Protein AF-A0A327U0P9-F1 (afdb_monomer_lite)

Radius of gyration: 25.59 Å; chains: 1; bounding box: 61×36×80 Å

Foldseek 3Di:
DDDDDDPPPPDPPVPPPVPPPPPPVLQFFKWWWKAFPNDIDIDGHNDPLRSLLVQLVVVVVVGIDGAFIAGSVRHTPDGDPRSVVSSVVVNVVVVVVVVVVVVPPDDD

Secondary structure (DSSP, 8-state):
-----------S------S--------PPEEEEEEETTEEEEEEESSHHHHHHHHHHHHHTT-EEEEEEE-TTSSEEEEHHHHHHHHHHHHHHHHHHHHHHGGG----

Sequence (108 aa):
MSRFGELIPHREDDDSCLCGCQDEERSAPFVAHYWRHHVRREEECGSLAEAVQFLANGWSDGDLSQEAIHAPDGSIALAGQELLDAISAELERQNEITRTTDNTGSPA

Structure (mmCIF, N/CA/C/O backbone):
data_AF-A0A327U0P9-F1
#
_entry.id   AF-A0A327U0P9-F1
#
loop_
_atom_site.group_PDB
_atom_site.id
_atom_site.type_symbol
_atom_site.label_atom_id
_atom_site.label_alt_id
_atom_site.label_comp_id
_atom_site.label_asym_id
_atom_site.label_entity_id
_atom_site.label_seq_id
_atom_site.pdbx_PDB_ins_code
_atom_site.Cartn_x
_atom_site.Cartn_y
_atom_site.Cartn_z
_atom_site.occupancy
_atom_site.B_iso_or_equiv
_atom_site.auth_seq_id
_atom_site.auth_comp_id
_atom_site.auth_asym_id
_atom_site.auth_atom_id
_atom_site.pdbx_PDB_model_num
ATOM 1 N N . MET A 1 1 ? -12.364 -13.286 70.889 1.00 40.31 1 MET A N 1
ATOM 2 C CA . MET A 1 1 ? -11.345 -13.915 70.026 1.00 40.31 1 MET A CA 1
ATOM 3 C C . MET A 1 1 ? -12.053 -14.488 68.809 1.00 40.31 1 MET A C 1
ATOM 5 O O . MET A 1 1 ? -12.997 -15.236 68.992 1.00 40.31 1 MET A O 1
ATOM 9 N N . SER A 1 2 ? -11.607 -14.050 67.628 1.00 47.22 2 SER A N 1
ATOM 10 C CA . SER A 1 2 ? -11.817 -14.594 66.273 1.00 47.22 2 SER A CA 1
ATOM 11 C C . SER A 1 2 ? -13.233 -14.677 65.678 1.00 47.22 2 SER A C 1
ATOM 13 O O . SER A 1 2 ? -14.053 -15.514 66.032 1.00 47.22 2 SER A O 1
ATOM 15 N N . ARG A 1 3 ? -13.437 -13.786 64.697 1.00 52.62 3 ARG A N 1
ATOM 16 C CA . ARG A 1 3 ? -14.484 -13.724 63.668 1.00 52.62 3 ARG A CA 1
ATOM 17 C C . ARG A 1 3 ? -14.183 -14.731 62.554 1.00 52.62 3 ARG A C 1
ATOM 19 O O . ARG A 1 3 ? -13.051 -14.717 62.100 1.00 52.62 3 ARG A O 1
ATOM 26 N N . PHE A 1 4 ? -15.177 -15.470 62.070 1.00 49.75 4 PHE A N 1
ATOM 27 C CA . PHE A 1 4 ? -15.309 -15.980 60.691 1.00 49.75 4 PHE A CA 1
ATOM 28 C C . PHE A 1 4 ? -16.798 -16.353 60.575 1.00 49.75 4 PHE A C 1
ATOM 30 O O . PHE A 1 4 ? -17.231 -17.329 61.169 1.00 49.75 4 PHE A O 1
ATOM 37 N N . GLY A 1 5 ? -17.678 -15.480 60.089 1.00 49.88 5 GLY A N 1
ATOM 38 C CA . GLY A 1 5 ? -17.636 -14.920 58.743 1.00 49.88 5 GLY A CA 1
ATOM 39 C C . GLY A 1 5 ? -18.486 -15.842 57.878 1.00 49.88 5 GLY A C 1
ATOM 40 O O . GLY A 1 5 ? -17.993 -16.874 57.440 1.00 49.88 5 GLY A O 1
ATOM 41 N N . GLU A 1 6 ? -19.772 -15.503 57.762 1.00 53.69 6 GLU A N 1
ATOM 42 C CA . GLU A 1 6 ? -20.779 -16.168 56.935 1.00 53.69 6 GLU A CA 1
ATOM 43 C C . GLU A 1 6 ? -20.222 -16.610 55.580 1.00 53.69 6 GLU A C 1
ATOM 45 O O . GLU A 1 6 ? -19.471 -15.887 54.925 1.00 53.69 6 GLU A O 1
ATOM 50 N N . LEU A 1 7 ? -20.627 -17.811 55.174 1.00 52.78 7 LEU A N 1
ATOM 51 C CA . LEU A 1 7 ? -20.446 -18.350 53.837 1.00 52.78 7 LEU A CA 1
ATOM 52 C C . LEU A 1 7 ? -21.233 -17.449 52.868 1.00 52.78 7 LEU A C 1
ATOM 54 O O . LEU A 1 7 ? -22.415 -17.680 52.624 1.00 52.78 7 LEU A O 1
ATOM 58 N N . ILE A 1 8 ? -20.610 -16.374 52.383 1.00 56.69 8 ILE A N 1
ATOM 59 C CA . ILE A 1 8 ? -21.175 -15.540 51.322 1.00 56.69 8 ILE A CA 1
ATOM 60 C C . ILE A 1 8 ? -21.247 -16.448 50.084 1.00 56.69 8 ILE A C 1
ATOM 62 O O . ILE A 1 8 ? -20.194 -16.900 49.627 1.00 56.69 8 ILE A O 1
ATOM 66 N N . PRO A 1 9 ? -22.439 -16.783 49.556 1.00 50.53 9 PRO A N 1
ATOM 67 C CA . PRO A 1 9 ? -22.519 -17.502 48.296 1.00 50.53 9 PRO A CA 1
ATOM 68 C C . PRO A 1 9 ? -21.847 -16.625 47.245 1.00 50.53 9 PRO A C 1
ATOM 70 O O . PRO A 1 9 ? -22.132 -15.428 47.180 1.00 50.53 9 PRO A O 1
ATOM 73 N N . HIS A 1 10 ? -20.928 -17.210 46.475 1.00 46.56 10 HIS A N 1
ATOM 74 C CA . HIS A 1 10 ? -20.346 -16.561 45.309 1.00 46.56 10 HIS A CA 1
ATOM 75 C C . HIS A 1 10 ? -21.501 -16.092 44.426 1.00 46.56 10 HIS A C 1
ATOM 77 O O . HIS A 1 10 ? -22.137 -16.879 43.729 1.00 46.56 10 HIS A O 1
ATOM 83 N N . ARG A 1 11 ? -21.824 -14.804 44.547 1.00 46.91 11 ARG A N 1
ATOM 84 C CA . ARG A 1 11 ? -22.637 -14.081 43.591 1.00 46.91 11 ARG A CA 1
ATOM 85 C C . ARG A 1 11 ? -21.894 -14.234 42.274 1.00 46.91 11 ARG A C 1
ATOM 87 O O . ARG A 1 11 ? -20.694 -13.973 42.233 1.00 46.91 11 ARG A O 1
ATOM 94 N N . GLU A 1 12 ? -22.593 -14.704 41.253 1.00 52.16 12 GLU A N 1
ATOM 95 C CA . GLU A 1 12 ? -22.124 -14.867 39.873 1.00 52.16 12 GLU A CA 1
ATOM 96 C C . GLU A 1 12 ? -21.832 -13.499 39.212 1.00 52.16 12 GLU A C 1
ATOM 98 O O . GLU A 1 12 ? -22.221 -13.243 38.083 1.00 52.16 12 GLU A O 1
ATOM 103 N N . ASP A 1 13 ? -21.155 -12.604 39.931 1.00 50.53 13 ASP A N 1
ATOM 104 C CA . ASP A 1 13 ? -20.457 -11.425 39.423 1.00 50.53 13 ASP A CA 1
ATOM 105 C C . ASP A 1 13 ? -18.971 -11.794 39.220 1.00 50.53 13 ASP A C 1
ATOM 107 O O . ASP A 1 13 ? -18.063 -11.015 39.508 1.00 50.53 13 ASP A O 1
ATOM 111 N N . ASP A 1 14 ? -18.708 -13.002 38.706 1.00 49.38 14 ASP A N 1
ATOM 112 C CA . ASP A 1 14 ? -17.444 -13.302 38.028 1.00 49.38 14 ASP A CA 1
ATOM 113 C C . ASP A 1 14 ? -17.497 -12.654 36.630 1.00 49.38 14 ASP A C 1
ATOM 115 O O . ASP A 1 14 ? -17.407 -13.307 35.599 1.00 49.38 14 ASP A O 1
ATOM 119 N N . ASP A 1 15 ? -17.655 -11.326 36.604 1.00 50.50 15 ASP A N 1
ATOM 120 C CA . ASP A 1 15 ? -17.213 -10.483 35.487 1.00 50.50 15 ASP A CA 1
ATOM 121 C C . ASP A 1 15 ? -15.713 -10.173 35.663 1.00 50.50 15 ASP A C 1
ATOM 123 O O . ASP A 1 15 ? -15.178 -9.160 35.224 1.00 50.50 15 ASP A O 1
ATOM 127 N N . SER A 1 16 ? -14.981 -11.081 36.320 1.00 51.91 16 SER A N 1
ATOM 128 C CA . SER A 1 16 ? -13.542 -11.193 36.137 1.00 51.91 16 SER A CA 1
ATOM 129 C C . SER A 1 16 ? -13.296 -11.908 34.816 1.00 51.91 16 SER A C 1
ATOM 131 O O . SER A 1 16 ? -12.694 -12.980 34.755 1.00 51.91 16 SER A O 1
ATOM 133 N N . CYS A 1 17 ? -13.673 -11.240 33.723 1.00 46.62 17 CYS A N 1
ATOM 134 C CA . CYS A 1 17 ? -12.924 -11.331 32.482 1.00 46.62 17 CYS A CA 1
ATOM 135 C C . CYS A 1 17 ? -11.504 -10.802 32.759 1.00 46.62 17 CYS A C 1
ATOM 137 O O . CYS A 1 17 ? -11.101 -9.739 32.312 1.00 46.62 17 CYS A O 1
ATOM 139 N N . LEU A 1 18 ? -10.717 -11.606 33.476 1.00 46.69 18 LEU A N 1
ATOM 140 C CA . LEU A 1 18 ? -9.260 -11.632 33.486 1.00 46.69 18 LEU A CA 1
ATOM 141 C C . LEU A 1 18 ? -8.737 -12.185 32.143 1.00 46.69 18 LEU A C 1
ATOM 143 O O . LEU A 1 18 ? -7.639 -12.734 32.083 1.00 46.69 18 LEU A O 1
ATOM 147 N N . CYS A 1 19 ? -9.485 -12.032 31.036 1.00 46.44 19 CYS A N 1
ATOM 148 C CA . CYS A 1 19 ? -8.794 -11.815 29.779 1.00 46.44 19 CYS A CA 1
ATOM 149 C C . CYS A 1 19 ? -8.178 -10.435 29.941 1.00 46.44 19 CYS A C 1
ATOM 151 O O . CYS A 1 19 ? -8.878 -9.444 30.115 1.00 46.44 19 CYS A O 1
ATOM 153 N N . GLY A 1 20 ? -6.853 -10.367 29.927 1.00 42.44 20 GLY A N 1
ATOM 154 C CA . GLY A 1 20 ? -6.135 -9.132 29.661 1.00 42.44 20 GLY A CA 1
ATOM 155 C C . GLY A 1 20 ? -6.431 -8.642 28.245 1.00 42.44 20 GLY A C 1
ATOM 156 O O . GLY A 1 20 ? -5.508 -8.377 27.493 1.00 42.44 20 GLY A O 1
ATOM 157 N N . CYS A 1 21 ? -7.707 -8.488 27.897 1.00 49.34 21 CYS A N 1
ATOM 158 C CA . CYS A 1 21 ? -8.211 -7.592 26.884 1.00 49.34 21 CYS A CA 1
ATOM 159 C C . CYS A 1 21 ? -8.077 -6.163 27.441 1.00 49.34 21 CYS A C 1
ATOM 161 O O . CYS A 1 21 ? -9.019 -5.377 27.426 1.00 49.34 21 CYS A O 1
ATOM 163 N N . GLN A 1 22 ? -6.900 -5.839 28.002 1.00 44.88 22 GLN A N 1
ATOM 164 C CA . GLN A 1 22 ? -6.389 -4.489 27.909 1.00 44.88 22 GLN A CA 1
ATOM 165 C C . GLN A 1 22 ? -6.316 -4.267 26.401 1.00 44.88 22 GLN A C 1
ATOM 167 O O . GLN A 1 22 ? -5.337 -4.629 25.753 1.00 44.88 22 GLN A O 1
ATOM 172 N N . ASP A 1 23 ? -7.420 -3.756 25.855 1.00 48.50 23 ASP A N 1
ATOM 173 C CA . ASP A 1 23 ? -7.452 -2.663 24.899 1.00 48.50 23 ASP A CA 1
ATOM 174 C C . ASP A 1 23 ? -6.436 -1.621 25.385 1.00 48.50 23 ASP A C 1
ATOM 176 O O . ASP A 1 23 ? -6.740 -0.569 25.941 1.00 48.50 23 ASP A O 1
ATOM 180 N N . GLU A 1 24 ? -5.164 -1.985 25.265 1.00 46.94 24 GLU A N 1
ATOM 181 C CA . GLU A 1 24 ? -4.110 -1.051 25.004 1.00 46.94 24 GLU A CA 1
ATOM 182 C C . GLU A 1 24 ? -4.636 -0.329 23.773 1.00 46.94 24 GLU A C 1
ATOM 184 O O . GLU A 1 24 ? -4.900 -0.961 22.750 1.00 46.94 24 GLU A O 1
ATOM 189 N N . GLU A 1 25 ? -4.904 0.961 23.926 1.00 48.97 25 GLU A N 1
ATOM 190 C CA . GLU A 1 25 ? -5.251 1.929 22.890 1.00 48.97 25 GLU A CA 1
ATOM 191 C C . GLU A 1 25 ? -4.097 2.018 21.864 1.00 48.97 25 GLU A C 1
ATOM 193 O O . GLU A 1 25 ? -3.537 3.069 21.569 1.00 48.97 25 GLU A O 1
ATOM 198 N N . ARG A 1 26 ? -3.663 0.873 21.335 1.00 52.53 26 ARG A N 1
ATOM 199 C CA . ARG A 1 26 ? -2.858 0.735 20.143 1.00 52.53 26 ARG A CA 1
ATOM 200 C C . ARG A 1 26 ? -3.830 1.101 19.045 1.00 52.53 26 ARG A C 1
ATOM 202 O O . ARG A 1 26 ? -4.564 0.239 18.572 1.00 52.53 26 ARG A O 1
ATOM 209 N N . SER A 1 27 ? -3.882 2.392 18.709 1.00 59.03 27 SER A N 1
ATOM 210 C CA . SER A 1 27 ? -4.413 2.868 17.428 1.00 59.03 27 SER A CA 1
ATOM 211 C C . SER A 1 27 ? -4.096 1.802 16.390 1.00 59.03 27 SER A C 1
ATOM 213 O O . SER A 1 27 ? -2.915 1.534 16.151 1.00 59.03 27 SER A O 1
ATOM 215 N N . ALA A 1 28 ? -5.125 1.102 15.910 1.00 68.19 28 ALA A N 1
ATOM 216 C CA . ALA A 1 28 ? -4.901 -0.084 15.102 1.00 68.19 28 ALA A CA 1
ATOM 217 C C . ALA A 1 28 ? -4.012 0.294 13.897 1.00 68.19 28 ALA A C 1
ATOM 219 O O . ALA A 1 28 ? -4.151 1.392 13.344 1.00 68.19 28 ALA A O 1
ATOM 220 N N . PRO A 1 29 ? -3.027 -0.541 13.538 1.00 86.62 29 PRO A N 1
ATOM 221 C CA . PRO A 1 29 ? -2.109 -0.194 12.467 1.00 86.62 29 PRO A CA 1
ATOM 222 C C . PRO A 1 29 ? -2.853 -0.131 11.131 1.00 86.62 29 PRO A C 1
ATOM 224 O O . PRO A 1 29 ? -3.866 -0.800 10.921 1.00 86.62 29 PRO A O 1
ATOM 227 N N . PHE A 1 30 ? -2.329 0.671 10.209 1.00 89.38 30 PHE A N 1
ATOM 228 C CA . PHE A 1 30 ? -2.735 0.589 8.812 1.00 89.38 30 PHE A CA 1
ATOM 229 C C . PHE A 1 30 ? -2.193 -0.715 8.238 1.00 89.38 30 PHE A C 1
ATOM 231 O O . PHE A 1 30 ? -1.025 -1.028 8.444 1.00 89.38 30 PHE A O 1
ATOM 238 N N . VAL A 1 31 ? -3.007 -1.466 7.503 1.00 91.31 31 VAL A N 1
ATOM 239 C CA . VAL A 1 31 ? -2.582 -2.752 6.936 1.00 91.31 31 VAL A CA 1
ATOM 240 C C . VAL A 1 31 ? -2.441 -2.619 5.429 1.00 91.31 31 VAL A C 1
ATOM 242 O O . VAL A 1 31 ? -3.415 -2.354 4.725 1.00 91.31 31 VAL A O 1
ATOM 245 N N . ALA A 1 32 ? -1.227 -2.794 4.917 1.00 90.94 32 ALA A N 1
ATOM 246 C CA . ALA A 1 32 ? -0.941 -2.805 3.491 1.00 90.94 32 ALA A CA 1
ATOM 247 C C . ALA A 1 32 ? -1.072 -4.229 2.939 1.00 90.94 32 ALA A C 1
ATOM 249 O O . ALA A 1 32 ? -0.302 -5.116 3.303 1.00 90.94 32 ALA A O 1
ATOM 250 N N . HIS A 1 33 ? -2.015 -4.443 2.024 1.00 89.44 33 HIS A N 1
ATOM 251 C CA . HIS A 1 33 ? -2.200 -5.712 1.327 1.00 89.44 33 HIS A CA 1
ATOM 252 C C . HIS A 1 33 ? -1.500 -5.672 -0.027 1.00 89.44 33 HIS A C 1
ATOM 254 O O . HIS A 1 33 ? -1.736 -4.786 -0.859 1.00 89.44 33 HIS A O 1
ATOM 260 N N . TYR A 1 34 ? -0.651 -6.665 -0.268 1.00 88.69 34 TYR A N 1
ATOM 261 C CA . TYR A 1 34 ? 0.129 -6.763 -1.492 1.00 88.69 34 TYR A CA 1
ATOM 262 C C . TYR A 1 34 ? 0.370 -8.209 -1.900 1.00 88.69 34 TYR A C 1
ATOM 264 O O . TYR A 1 34 ? 0.298 -9.151 -1.112 1.00 88.69 34 TYR A O 1
ATOM 272 N N . TRP A 1 35 ? 0.691 -8.377 -3.172 1.00 85.62 35 TRP A N 1
ATOM 273 C CA . TRP A 1 35 ? 1.087 -9.638 -3.762 1.00 85.62 35 TRP A CA 1
ATOM 274 C C . TRP A 1 35 ? 2.580 -9.612 -4.020 1.00 85.62 35 TRP A C 1
ATOM 276 O O . TRP A 1 35 ? 3.077 -8.729 -4.716 1.00 85.62 35 TRP A O 1
ATOM 286 N N . ARG A 1 36 ? 3.276 -10.612 -3.488 1.00 84.19 36 ARG A N 1
ATOM 287 C CA . ARG A 1 36 ? 4.698 -10.843 -3.719 1.00 84.19 36 ARG A CA 1
ATOM 288 C C . ARG A 1 36 ? 4.888 -12.282 -4.168 1.00 84.19 36 ARG A C 1
ATOM 290 O O . ARG A 1 36 ? 4.444 -13.193 -3.473 1.00 84.19 36 ARG A O 1
ATOM 297 N N . HIS A 1 37 ? 5.500 -12.506 -5.329 1.00 83.69 37 HIS A N 1
ATOM 298 C CA . HIS A 1 37 ? 5.663 -13.851 -5.909 1.00 83.69 37 HIS A CA 1
ATOM 299 C C . HIS A 1 37 ? 4.364 -14.692 -5.923 1.00 83.69 37 HIS A C 1
ATOM 301 O O . HIS A 1 37 ? 4.371 -15.867 -5.561 1.00 83.69 37 HIS A O 1
ATOM 307 N N . HIS A 1 38 ? 3.231 -14.087 -6.300 1.00 82.94 38 HIS A N 1
ATOM 308 C CA . HIS A 1 38 ? 1.896 -14.715 -6.272 1.00 82.94 38 HIS A CA 1
ATOM 309 C C . HIS A 1 38 ? 1.390 -15.146 -4.883 1.00 82.94 38 HIS A C 1
ATOM 311 O O . HIS A 1 38 ? 0.417 -15.893 -4.785 1.00 82.94 38 HIS A O 1
ATOM 317 N N . VAL A 1 39 ? 2.003 -14.659 -3.805 1.00 85.50 39 VAL A N 1
ATOM 318 C CA . VAL A 1 39 ? 1.540 -14.859 -2.430 1.00 85.50 39 VAL A CA 1
ATOM 319 C C . VAL A 1 39 ? 0.993 -13.540 -1.903 1.00 85.50 39 VAL A C 1
ATOM 321 O O . VAL A 1 39 ? 1.697 -12.528 -1.917 1.00 85.50 39 VAL A O 1
ATOM 324 N N . ARG A 1 40 ? -0.255 -13.559 -1.425 1.00 86.56 40 ARG A N 1
ATOM 325 C CA . ARG A 1 40 ? -0.849 -12.422 -0.717 1.00 86.56 40 ARG A CA 1
ATOM 326 C C . ARG A 1 40 ? -0.176 -12.279 0.644 1.00 86.56 40 ARG A C 1
ATOM 328 O O . ARG A 1 40 ? -0.035 -13.258 1.381 1.00 86.56 40 ARG A O 1
ATOM 335 N N . ARG A 1 41 ? 0.274 -11.070 0.939 1.00 89.38 41 ARG A N 1
ATOM 336 C CA . ARG A 1 41 ? 0.931 -10.674 2.177 1.00 89.38 41 ARG A CA 1
ATOM 337 C C . ARG A 1 41 ? 0.283 -9.400 2.695 1.00 89.38 41 ARG A C 1
ATOM 339 O O . ARG A 1 41 ? -0.335 -8.645 1.944 1.00 89.38 41 ARG A O 1
ATOM 346 N N . GLU A 1 42 ? 0.434 -9.217 3.991 1.00 90.94 42 GLU A N 1
ATOM 347 C CA . GLU A 1 42 ? -0.117 -8.118 4.763 1.00 90.94 42 GLU A CA 1
ATOM 348 C C . GLU A 1 42 ? 1.038 -7.566 5.595 1.00 90.94 42 GLU A C 1
ATOM 350 O O . GLU A 1 42 ? 1.800 -8.349 6.165 1.00 90.94 42 GLU A O 1
ATOM 355 N N . GLU A 1 43 ? 1.206 -6.248 5.604 1.00 88.94 43 GLU A N 1
ATOM 356 C CA . GLU A 1 43 ? 2.196 -5.561 6.435 1.00 88.94 43 GLU A CA 1
ATOM 357 C C . GLU A 1 43 ? 1.491 -4.514 7.292 1.00 88.94 43 GLU A C 1
ATOM 359 O O . GLU A 1 43 ? 0.683 -3.732 6.786 1.00 88.94 43 GLU A O 1
ATOM 364 N N . GLU A 1 44 ? 1.796 -4.514 8.585 1.00 90.88 44 GLU A N 1
ATOM 365 C CA . GLU A 1 44 ? 1.257 -3.558 9.546 1.00 90.88 44 GLU A CA 1
ATOM 366 C C . GLU A 1 44 ? 2.160 -2.322 9.590 1.00 90.88 44 GLU A C 1
ATOM 368 O O . GLU A 1 44 ? 3.355 -2.408 9.864 1.00 90.88 44 GLU A O 1
ATOM 373 N N . CYS A 1 45 ? 1.584 -1.155 9.340 1.00 88.75 45 CYS A N 1
ATOM 374 C CA . CYS A 1 45 ? 2.280 0.123 9.321 1.00 88.75 45 CYS A CA 1
ATOM 375 C C . CYS A 1 45 ? 1.681 1.075 10.357 1.00 88.75 45 CYS A C 1
ATOM 377 O O . CYS A 1 45 ? 0.473 1.091 10.608 1.00 88.75 45 CYS A O 1
ATOM 379 N N . GLY A 1 46 ? 2.520 1.932 10.934 1.00 86.12 46 GLY A N 1
ATOM 380 C CA . GLY A 1 46 ? 2.097 2.916 11.931 1.00 86.12 46 GLY A CA 1
ATOM 381 C C . GLY A 1 46 ? 1.273 4.071 11.351 1.00 86.12 46 GLY A C 1
ATOM 382 O O . GLY A 1 46 ? 0.610 4.791 12.096 1.00 86.12 46 GLY A O 1
ATOM 383 N N . SER A 1 47 ? 1.306 4.279 10.030 1.00 89.19 47 SER A N 1
ATOM 384 C CA . SER A 1 47 ? 0.559 5.344 9.352 1.00 89.19 47 SER A CA 1
ATOM 385 C C . SER A 1 47 ? 0.294 5.031 7.876 1.00 89.19 47 SER A C 1
ATOM 387 O O . SER A 1 47 ? 0.986 4.213 7.269 1.00 89.19 47 SER A O 1
ATOM 389 N N . LEU A 1 48 ? -0.664 5.745 7.272 1.00 88.94 48 LEU A N 1
ATOM 390 C CA . LEU A 1 48 ? -0.953 5.641 5.838 1.00 88.94 48 LEU A CA 1
ATOM 391 C C . LEU A 1 48 ? 0.268 5.980 4.967 1.00 88.94 48 LEU A C 1
ATOM 393 O O . LEU A 1 48 ? 0.540 5.284 3.995 1.00 88.94 48 LEU A O 1
ATOM 397 N N . ALA A 1 49 ? 1.017 7.028 5.320 1.00 88.94 49 ALA A N 1
ATOM 398 C CA .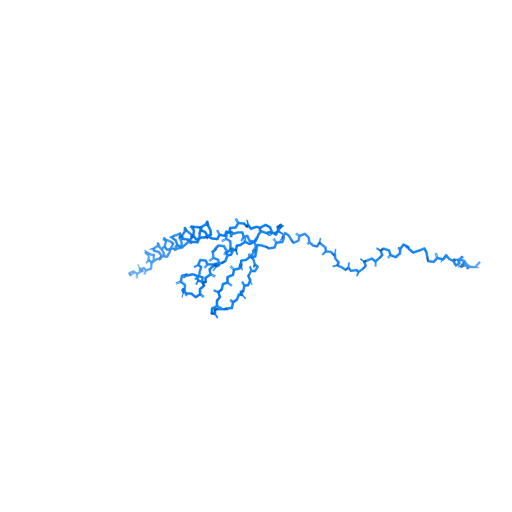 ALA A 1 49 ? 2.203 7.437 4.569 1.00 88.94 49 ALA A CA 1
ATOM 399 C C . ALA A 1 49 ? 3.302 6.364 4.611 1.00 88.94 49 ALA A C 1
ATOM 401 O O . ALA A 1 49 ? 3.940 6.095 3.597 1.00 88.94 49 ALA A O 1
ATOM 402 N N . GLU A 1 50 ? 3.487 5.721 5.765 1.00 89.44 50 GLU A N 1
ATOM 403 C CA . GLU A 1 50 ? 4.432 4.615 5.926 1.00 89.44 50 GLU A CA 1
ATOM 404 C C . GLU A 1 50 ? 4.016 3.393 5.093 1.00 89.44 50 GLU A C 1
ATOM 406 O O . GLU A 1 50 ? 4.848 2.831 4.385 1.00 89.44 50 GLU A O 1
ATOM 411 N N . ALA A 1 51 ? 2.724 3.048 5.082 1.00 90.31 51 ALA A N 1
ATOM 412 C CA . ALA A 1 51 ? 2.187 1.978 4.239 1.00 90.31 51 ALA A CA 1
ATOM 413 C C . ALA A 1 51 ? 2.400 2.246 2.739 1.00 90.31 51 ALA A C 1
ATOM 415 O O . ALA A 1 51 ? 2.847 1.366 2.002 1.00 90.31 51 ALA A O 1
ATOM 416 N N . VAL A 1 52 ? 2.132 3.475 2.281 1.00 90.06 52 VAL A N 1
ATOM 417 C CA . VAL A 1 52 ? 2.388 3.884 0.889 1.00 90.06 52 VAL A CA 1
ATOM 418 C C . VAL A 1 52 ? 3.879 3.809 0.570 1.00 90.06 52 VAL A C 1
ATOM 420 O O . VAL A 1 52 ? 4.249 3.268 -0.469 1.00 90.06 52 VAL A O 1
ATOM 423 N N . GLN A 1 53 ? 4.744 4.288 1.465 1.00 89.06 53 GLN A N 1
ATOM 424 C CA . GLN A 1 53 ? 6.193 4.234 1.278 1.00 89.06 53 GLN A CA 1
ATOM 425 C C . GLN A 1 53 ? 6.719 2.794 1.214 1.00 89.06 53 GLN A C 1
ATOM 427 O O . GLN A 1 53 ? 7.566 2.491 0.374 1.00 89.06 53 GLN A O 1
ATOM 432 N N . PHE A 1 54 ? 6.209 1.898 2.061 1.00 88.31 54 PHE A N 1
ATOM 433 C CA . PHE A 1 54 ? 6.547 0.477 2.030 1.00 88.31 54 PHE A CA 1
ATOM 434 C C . PHE A 1 54 ? 6.201 -0.146 0.673 1.00 88.31 54 PHE A C 1
ATOM 436 O O . PHE A 1 54 ? 7.050 -0.781 0.040 1.00 88.31 54 PHE A O 1
ATOM 443 N N . LEU A 1 55 ? 4.975 0.086 0.195 1.00 88.06 55 LEU A N 1
ATOM 444 C CA . LEU A 1 55 ? 4.533 -0.426 -1.098 1.00 88.06 55 LEU A CA 1
ATOM 445 C C . LEU A 1 55 ? 5.335 0.186 -2.251 1.00 88.06 55 LEU A C 1
ATOM 447 O O . LEU A 1 55 ? 5.740 -0.548 -3.148 1.00 88.06 55 LEU A O 1
ATOM 451 N N . ALA A 1 56 ? 5.624 1.489 -2.204 1.00 87.88 56 ALA A N 1
ATOM 452 C CA . ALA A 1 56 ? 6.455 2.174 -3.189 1.00 87.88 56 ALA A CA 1
ATOM 453 C C . ALA A 1 56 ? 7.856 1.556 -3.288 1.00 87.88 56 ALA A C 1
ATOM 455 O O . ALA A 1 56 ? 8.318 1.247 -4.386 1.00 87.88 56 ALA A O 1
ATOM 456 N N . ASN A 1 57 ? 8.500 1.282 -2.151 1.00 85.19 57 ASN A N 1
ATOM 457 C CA . ASN A 1 57 ? 9.823 0.660 -2.127 1.00 85.19 57 ASN A CA 1
ATOM 458 C C . ASN A 1 57 ? 9.830 -0.705 -2.827 1.00 85.19 57 ASN A C 1
ATOM 460 O O . ASN A 1 57 ? 10.700 -0.966 -3.657 1.00 85.19 57 ASN A O 1
ATOM 464 N N . GLY A 1 58 ? 8.852 -1.570 -2.541 1.00 82.12 58 GLY A N 1
ATOM 465 C CA . GLY A 1 58 ? 8.791 -2.875 -3.203 1.00 82.12 58 GLY A CA 1
ATOM 466 C C . GLY A 1 58 ? 8.248 -2.832 -4.640 1.00 82.12 58 GLY A C 1
ATOM 467 O O . GLY A 1 58 ? 8.540 -3.730 -5.428 1.00 82.12 58 GLY A O 1
ATOM 468 N N . TRP A 1 59 ? 7.514 -1.781 -5.016 1.00 81.50 59 TRP A N 1
ATOM 469 C CA . TRP A 1 59 ? 7.161 -1.488 -6.411 1.00 81.50 59 TRP A CA 1
ATOM 470 C C . TRP A 1 59 ? 8.385 -1.101 -7.241 1.00 81.50 59 TRP A C 1
ATOM 472 O O . TRP A 1 59 ? 8.534 -1.584 -8.361 1.00 81.50 59 TRP A O 1
ATOM 482 N N . SER A 1 60 ? 9.279 -0.275 -6.689 1.00 76.31 60 SER A N 1
ATOM 483 C CA . SER A 1 60 ? 10.541 0.111 -7.338 1.00 76.31 60 SER A CA 1
ATOM 484 C C . SER A 1 60 ? 11.434 -1.101 -7.639 1.00 76.31 60 SER A C 1
ATOM 486 O O . SER A 1 60 ? 12.090 -1.148 -8.677 1.00 76.31 60 SER A O 1
ATOM 488 N N . ASP A 1 61 ? 11.411 -2.114 -6.766 1.00 74.12 61 ASP A N 1
ATOM 489 C CA . ASP A 1 61 ? 12.132 -3.383 -6.957 1.00 74.12 61 ASP A CA 1
ATOM 490 C C . ASP A 1 61 ? 11.464 -4.307 -8.003 1.00 74.12 61 ASP A C 1
ATOM 492 O O . ASP A 1 61 ? 12.039 -5.310 -8.421 1.00 74.12 61 ASP A O 1
ATOM 496 N N . GLY A 1 62 ? 10.252 -3.965 -8.464 1.00 69.06 62 GLY A N 1
ATOM 497 C CA . GLY A 1 62 ? 9.483 -4.735 -9.447 1.00 69.06 62 GLY A CA 1
ATOM 498 C C . GLY A 1 62 ? 8.857 -6.020 -8.894 1.00 69.06 62 GLY A C 1
ATOM 499 O O . GLY A 1 62 ? 8.417 -6.871 -9.667 1.00 69.06 62 GLY A O 1
ATOM 500 N N . ASP A 1 63 ? 8.822 -6.169 -7.571 1.00 67.81 63 ASP A N 1
ATOM 501 C CA . ASP A 1 63 ? 8.493 -7.427 -6.893 1.00 67.81 63 ASP A CA 1
ATOM 502 C C . ASP A 1 63 ? 7.063 -7.455 -6.321 1.00 67.81 63 ASP A C 1
ATOM 504 O O . ASP A 1 63 ? 6.537 -8.516 -5.965 1.00 67.81 63 ASP A O 1
ATOM 508 N N . LEU A 1 64 ? 6.416 -6.286 -6.248 1.00 72.00 64 LEU A N 1
ATOM 509 C CA . LEU A 1 64 ? 5.112 -6.106 -5.619 1.00 72.00 64 LEU A CA 1
ATOM 510 C C . LEU A 1 64 ? 4.002 -5.755 -6.616 1.00 72.00 64 LEU A C 1
ATOM 512 O O . LEU A 1 64 ? 4.156 -4.912 -7.494 1.00 72.00 64 LEU A O 1
ATOM 516 N N . SER A 1 65 ? 2.828 -6.353 -6.420 1.00 73.94 65 SER A N 1
ATOM 517 C CA . SER A 1 65 ? 1.557 -5.873 -6.974 1.00 73.94 65 SER A CA 1
ATOM 518 C C . SER A 1 65 ? 0.646 -5.450 -5.832 1.00 73.94 65 SER A C 1
ATOM 520 O O . SER A 1 65 ? 0.362 -6.235 -4.929 1.00 73.94 65 SER A O 1
ATOM 522 N N . GLN A 1 66 ? 0.218 -4.192 -5.841 1.00 69.75 66 GLN A N 1
ATOM 523 C CA . GLN A 1 66 ? -0.607 -3.639 -4.770 1.00 69.75 66 GLN A CA 1
ATOM 524 C C . GLN A 1 66 ? -2.056 -4.126 -4.852 1.00 69.75 66 GLN A C 1
ATOM 526 O O . GLN A 1 66 ? -2.579 -4.363 -5.942 1.00 69.75 66 GLN A O 1
ATOM 531 N N . GLU A 1 67 ? -2.715 -4.202 -3.702 1.00 80.31 67 GLU A N 1
ATOM 532 C CA . GLU A 1 67 ? -4.133 -4.539 -3.614 1.00 80.31 67 GLU A CA 1
ATOM 533 C C . GLU A 1 67 ? -4.925 -3.389 -2.977 1.00 80.31 67 GLU A C 1
ATOM 535 O O . GLU A 1 67 ? -5.727 -2.740 -3.655 1.00 80.31 67 GLU A O 1
ATOM 540 N N . ALA A 1 68 ? -4.660 -3.101 -1.701 1.00 89.38 68 ALA A N 1
ATOM 541 C CA . ALA A 1 68 ? -5.321 -2.053 -0.927 1.00 89.38 68 ALA A CA 1
ATOM 542 C C . ALA A 1 68 ? -4.547 -1.751 0.367 1.00 89.38 68 ALA A C 1
ATOM 544 O O . ALA A 1 68 ? -3.799 -2.591 0.862 1.00 89.38 68 ALA A O 1
ATOM 545 N N . ILE A 1 69 ? -4.766 -0.571 0.941 1.00 91.00 69 ILE A N 1
ATOM 546 C CA . ILE A 1 69 ? -4.390 -0.232 2.314 1.00 91.00 69 ILE A CA 1
ATOM 547 C C . ILE A 1 69 ? -5.672 -0.108 3.130 1.00 91.00 69 ILE A C 1
ATOM 549 O O . ILE A 1 69 ? -6.570 0.658 2.772 1.00 91.00 69 ILE A O 1
ATOM 553 N N . HIS A 1 70 ? -5.739 -0.835 4.237 1.00 90.31 70 HIS A N 1
ATOM 554 C CA . HIS A 1 70 ? -6.826 -0.766 5.201 1.00 90.31 70 HIS A CA 1
ATOM 555 C C . HIS A 1 70 ? -6.462 0.179 6.346 1.00 90.31 70 HIS A C 1
ATOM 557 O O . HIS A 1 70 ? -5.335 0.178 6.842 1.00 90.31 70 HIS A O 1
ATOM 563 N N . ALA A 1 71 ? -7.422 1.006 6.740 1.00 89.62 71 ALA A N 1
ATOM 564 C CA . ALA A 1 71 ? -7.328 1.881 7.892 1.00 89.62 71 ALA A CA 1
ATOM 565 C C . ALA A 1 71 ? -7.553 1.102 9.205 1.00 89.62 71 ALA A C 1
ATOM 567 O O . ALA A 1 71 ? -8.163 0.029 9.180 1.00 89.62 71 ALA A O 1
ATOM 568 N N . PRO A 1 72 ? -7.126 1.657 10.356 1.00 85.06 72 PRO A N 1
ATOM 569 C CA . PRO A 1 72 ? -7.411 1.128 11.693 1.00 85.06 72 PRO A CA 1
ATOM 570 C C . PRO A 1 72 ? -8.869 0.725 11.933 1.00 85.06 72 PRO A C 1
ATOM 572 O O . PRO A 1 72 ? -9.148 -0.219 12.665 1.00 85.06 72 PRO A O 1
ATOM 575 N N . ASP A 1 73 ? -9.810 1.467 11.347 1.00 85.44 73 ASP A N 1
ATOM 576 C CA . ASP A 1 73 ? -11.248 1.237 11.492 1.00 85.44 73 ASP A CA 1
ATOM 577 C C . ASP A 1 73 ? -11.776 0.102 10.591 1.00 85.44 73 ASP A C 1
ATOM 579 O O . ASP A 1 73 ? -12.969 -0.201 10.597 1.00 85.44 73 ASP A O 1
ATOM 583 N N . GLY A 1 74 ? -10.893 -0.540 9.819 1.00 83.88 74 GLY A N 1
ATOM 584 C CA . GLY A 1 74 ? -11.206 -1.623 8.890 1.00 83.88 74 GLY A CA 1
ATOM 585 C C . GLY A 1 74 ? -11.694 -1.154 7.517 1.00 8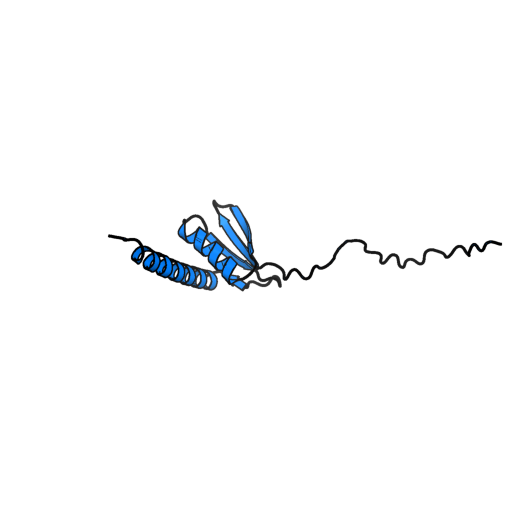3.88 74 GLY A C 1
ATOM 586 O O . GLY A 1 74 ? -11.841 -1.984 6.613 1.00 83.88 74 GLY A O 1
ATOM 587 N N . SER A 1 75 ? -11.924 0.150 7.320 1.00 89.12 75 SER A N 1
ATOM 588 C CA . SER A 1 75 ? -12.230 0.708 6.002 1.00 89.12 75 SER A CA 1
ATOM 589 C C . SER A 1 75 ? -11.017 0.689 5.070 1.00 89.12 75 SER A C 1
ATOM 591 O O . SER A 1 75 ? -9.870 0.543 5.487 1.00 89.12 75 SER A O 1
ATOM 593 N N . ILE A 1 76 ? -11.271 0.816 3.769 1.00 90.38 76 ILE A N 1
ATOM 594 C CA . ILE A 1 76 ? -10.213 0.941 2.767 1.00 90.38 76 ILE A CA 1
ATOM 595 C C . ILE A 1 76 ? -9.756 2.401 2.758 1.00 90.38 76 ILE A C 1
ATOM 597 O O . ILE A 1 76 ? -10.516 3.279 2.355 1.00 90.38 76 ILE A O 1
ATOM 601 N N . ALA A 1 77 ? -8.516 2.647 3.183 1.00 91.31 77 ALA A N 1
ATOM 602 C CA . ALA A 1 77 ? -7.901 3.969 3.142 1.00 91.31 77 ALA A CA 1
ATOM 603 C C . ALA A 1 77 ? -7.539 4.367 1.705 1.00 91.31 77 ALA A C 1
ATOM 605 O O . ALA A 1 77 ? -7.821 5.482 1.281 1.00 91.31 77 ALA A O 1
ATOM 606 N N . LEU A 1 78 ? -6.910 3.448 0.964 1.00 90.75 78 LEU A N 1
ATOM 607 C CA . LEU A 1 78 ? -6.500 3.625 -0.431 1.00 90.75 78 LEU A CA 1
ATOM 608 C C . LEU A 1 78 ? -6.564 2.280 -1.158 1.00 90.75 78 LEU A C 1
ATOM 610 O O . LEU A 1 78 ? -6.105 1.271 -0.631 1.00 90.75 78 LEU A O 1
ATOM 614 N N . ALA A 1 79 ? -7.079 2.247 -2.385 1.00 91.44 79 ALA A N 1
ATOM 615 C CA . ALA A 1 79 ? -7.055 1.046 -3.221 1.00 91.44 79 ALA A CA 1
ATOM 616 C C . ALA A 1 79 ? -7.037 1.391 -4.710 1.00 91.44 79 ALA A C 1
ATOM 618 O O . ALA A 1 79 ? -7.324 2.520 -5.114 1.00 91.44 79 ALA A O 1
ATOM 619 N N . GLY A 1 80 ? -6.705 0.398 -5.539 1.00 87.00 80 GLY A N 1
ATOM 620 C CA . GLY A 1 80 ? -6.768 0.531 -6.993 1.00 87.00 80 GLY A CA 1
ATOM 621 C C . GLY A 1 80 ? -5.951 1.720 -7.507 1.00 87.00 80 GLY A C 1
ATOM 622 O O . GLY A 1 80 ? -4.764 1.826 -7.209 1.00 87.00 80 GLY A O 1
ATOM 623 N N . GLN A 1 81 ? -6.586 2.605 -8.282 1.00 86.94 81 GLN A N 1
ATOM 624 C CA . GLN A 1 81 ? -5.912 3.722 -8.952 1.00 86.94 81 GLN A CA 1
ATOM 625 C C . GLN A 1 81 ? -5.428 4.817 -7.993 1.00 86.94 81 GLN A C 1
ATOM 627 O O . GLN A 1 81 ? -4.367 5.384 -8.227 1.00 86.94 81 GLN A O 1
ATOM 632 N N . GLU A 1 82 ? -6.157 5.102 -6.914 1.00 90.25 82 GLU A N 1
ATOM 633 C CA . GLU A 1 82 ? -5.761 6.132 -5.940 1.00 90.25 82 GLU A CA 1
ATOM 634 C C . GLU A 1 82 ? -4.499 5.712 -5.181 1.00 90.25 82 GLU A C 1
ATOM 636 O O . GLU A 1 82 ? -3.608 6.522 -4.935 1.00 90.25 82 GLU A O 1
ATOM 641 N N . LEU A 1 83 ? -4.375 4.413 -4.893 1.00 88.38 83 LEU A N 1
ATOM 642 C CA . LEU A 1 83 ? -3.152 3.848 -4.336 1.00 88.38 83 LEU A CA 1
ATOM 643 C C . LEU A 1 83 ? -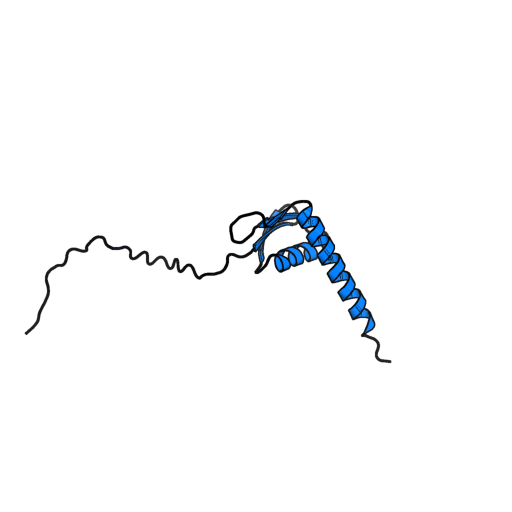1.990 3.914 -5.341 1.00 88.38 83 LEU A C 1
ATOM 645 O O . LEU A 1 83 ? -0.874 4.227 -4.944 1.00 88.38 83 LEU A O 1
ATOM 649 N N . LEU A 1 84 ? -2.244 3.663 -6.637 1.00 86.19 84 LEU A N 1
ATOM 650 C CA . LEU A 1 84 ? -1.210 3.773 -7.681 1.00 86.19 84 LEU A CA 1
ATOM 651 C C . LEU A 1 84 ? -0.674 5.201 -7.774 1.00 86.19 84 LEU A C 1
ATOM 653 O O . LEU A 1 84 ? 0.534 5.397 -7.890 1.00 86.19 84 LEU A O 1
ATOM 657 N N . ASP A 1 85 ? -1.572 6.184 -7.740 1.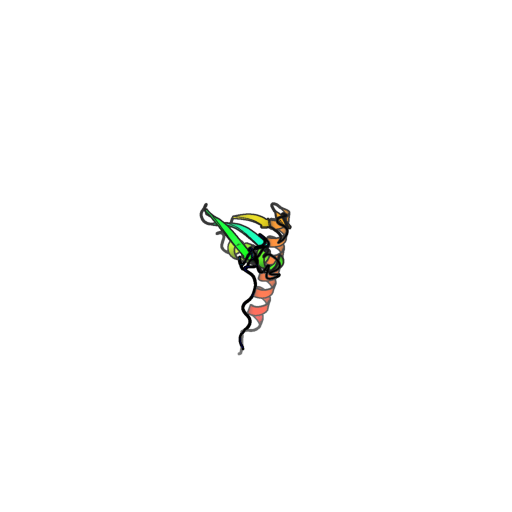00 90.00 85 ASP A N 1
ATOM 658 C CA . ASP A 1 85 ? -1.223 7.603 -7.809 1.00 90.00 85 ASP A CA 1
ATOM 659 C C . ASP A 1 85 ? -0.386 8.018 -6.590 1.00 90.00 85 ASP A C 1
ATOM 661 O O . ASP A 1 85 ? 0.693 8.589 -6.743 1.00 90.00 85 ASP A O 1
ATOM 665 N N . ALA A 1 86 ? -0.801 7.597 -5.388 1.00 89.62 86 ALA A N 1
ATOM 666 C CA . ALA A 1 86 ? -0.065 7.840 -4.148 1.00 89.62 86 ALA A CA 1
ATOM 667 C C . ALA A 1 86 ? 1.334 7.196 -4.145 1.00 89.62 86 ALA A C 1
ATOM 669 O O . ALA A 1 86 ? 2.308 7.838 -3.749 1.00 89.62 86 ALA A O 1
ATOM 670 N N . ILE A 1 87 ? 1.456 5.949 -4.615 1.00 88.38 87 ILE A N 1
ATOM 671 C CA . ILE A 1 87 ? 2.755 5.282 -4.767 1.00 88.38 87 ILE A CA 1
ATOM 672 C C . ILE A 1 87 ? 3.630 6.004 -5.792 1.00 88.38 87 ILE A C 1
ATOM 674 O O . ILE A 1 87 ? 4.810 6.224 -5.531 1.00 88.38 87 ILE A O 1
ATOM 678 N N . SER A 1 88 ? 3.070 6.381 -6.944 1.00 88.44 88 SER A N 1
ATOM 679 C CA . SER A 1 88 ? 3.816 7.080 -7.998 1.00 88.44 88 SER A CA 1
ATOM 680 C C . SER A 1 88 ? 4.365 8.409 -7.482 1.00 88.44 88 SER A C 1
ATOM 682 O O . SER A 1 88 ? 5.553 8.679 -7.642 1.00 88.44 88 SER A O 1
ATOM 684 N N . ALA A 1 89 ? 3.542 9.181 -6.770 1.00 89.88 89 ALA A N 1
ATOM 685 C CA . ALA A 1 89 ? 3.955 10.435 -6.153 1.00 89.88 89 ALA A CA 1
ATOM 686 C C . ALA A 1 89 ? 5.075 10.237 -5.112 1.00 89.88 89 ALA A C 1
ATOM 688 O O . ALA A 1 89 ? 6.035 11.010 -5.081 1.00 89.88 89 ALA A O 1
ATOM 689 N N . GLU A 1 90 ? 5.000 9.192 -4.276 1.00 88.38 90 GLU A N 1
ATOM 690 C CA . GLU A 1 90 ? 6.065 8.895 -3.306 1.00 88.38 90 GLU A CA 1
ATOM 691 C C . GLU A 1 90 ? 7.354 8.427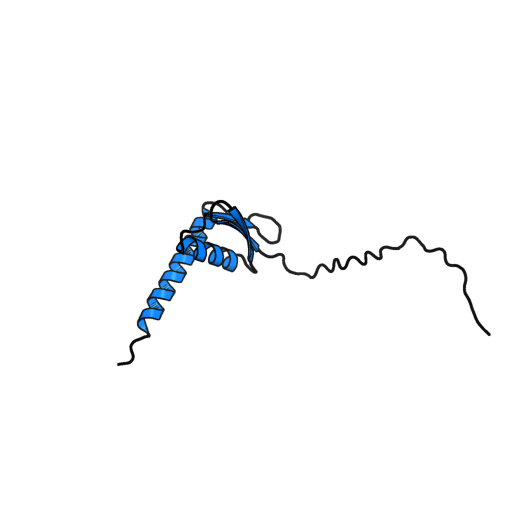 -4.001 1.00 88.38 90 GLU A C 1
ATOM 693 O O . GLU A 1 90 ? 8.441 8.837 -3.596 1.00 88.38 90 GLU A O 1
ATOM 698 N N . LEU A 1 91 ? 7.266 7.646 -5.081 1.00 86.56 91 LEU A N 1
ATOM 699 C CA . LEU A 1 91 ? 8.428 7.261 -5.892 1.00 86.56 91 LEU A CA 1
ATOM 700 C C . LEU A 1 91 ? 9.114 8.476 -6.529 1.00 86.56 91 LEU A C 1
ATOM 702 O O . LEU A 1 91 ? 10.344 8.570 -6.516 1.00 86.56 91 LEU A O 1
ATOM 706 N N . GLU A 1 92 ? 8.341 9.425 -7.059 1.00 87.06 92 GLU A N 1
ATOM 707 C CA . GLU A 1 92 ? 8.875 10.682 -7.591 1.00 87.06 92 GLU A CA 1
ATOM 708 C C . GLU A 1 92 ? 9.582 11.494 -6.498 1.00 87.06 92 GLU A C 1
ATOM 710 O O . GLU A 1 92 ? 10.712 11.954 -6.699 1.00 87.06 92 GLU A O 1
ATOM 715 N N . ARG A 1 93 ? 8.973 11.588 -5.307 1.00 84.25 93 ARG A N 1
ATOM 716 C CA . ARG A 1 93 ? 9.568 12.242 -4.132 1.00 84.25 93 ARG A CA 1
ATOM 717 C C . ARG A 1 93 ? 10.888 11.585 -3.719 1.00 84.25 93 ARG A C 1
ATOM 719 O O . ARG A 1 93 ? 11.859 12.279 -3.421 1.00 84.25 93 ARG A O 1
ATOM 726 N N . GLN A 1 94 ? 10.948 10.254 -3.711 1.00 81.38 94 GLN A N 1
ATOM 727 C CA . GLN A 1 94 ? 12.168 9.506 -3.400 1.00 81.38 94 GLN A CA 1
ATOM 728 C C . GLN A 1 94 ? 13.265 9.740 -4.447 1.00 81.38 94 GLN A C 1
ATOM 730 O O . GLN A 1 94 ? 14.419 9.969 -4.081 1.00 81.38 94 GLN A O 1
ATOM 735 N N . ASN A 1 95 ? 12.917 9.749 -5.737 1.00 81.12 95 ASN A N 1
ATOM 736 C CA . ASN A 1 95 ? 13.871 9.984 -6.822 1.00 81.12 95 ASN A CA 1
ATOM 737 C C . ASN A 1 95 ? 14.526 11.373 -6.730 1.00 81.12 95 ASN A C 1
ATOM 739 O O . ASN A 1 95 ? 15.736 11.510 -6.928 1.00 81.12 95 ASN A O 1
ATOM 743 N N . GLU A 1 96 ? 13.742 12.399 -6.388 1.00 77.62 96 GLU A N 1
ATOM 744 C CA . GLU A 1 96 ? 14.247 13.760 -6.193 1.00 77.62 96 GLU A CA 1
ATOM 745 C C . GLU A 1 96 ? 15.280 13.838 -5.055 1.00 77.62 96 GLU A C 1
ATOM 747 O O . GLU A 1 96 ? 16.328 14.480 -5.201 1.00 77.62 96 GLU A O 1
ATOM 752 N N . ILE A 1 97 ? 15.042 13.115 -3.956 1.00 70.00 97 ILE A N 1
ATOM 753 C CA . ILE A 1 97 ? 15.976 13.022 -2.825 1.00 70.00 97 ILE A CA 1
ATOM 754 C C . ILE A 1 97 ? 17.272 12.324 -3.244 1.00 70.00 97 ILE A C 1
ATOM 756 O O . ILE A 1 97 ? 18.360 12.816 -2.948 1.00 70.00 97 ILE A O 1
ATOM 760 N N . THR A 1 98 ? 17.187 11.204 -3.968 1.00 68.88 98 THR A N 1
ATOM 761 C CA . THR A 1 98 ? 18.380 10.489 -4.451 1.00 68.88 98 THR A CA 1
ATOM 762 C C . THR A 1 98 ? 19.215 11.343 -5.409 1.00 68.88 98 THR A C 1
ATOM 764 O O . THR A 1 98 ? 20.443 11.308 -5.364 1.00 68.88 98 THR A O 1
ATOM 767 N N . ARG A 1 99 ? 18.580 12.160 -6.259 1.00 63.28 99 ARG A N 1
ATOM 768 C CA . ARG A 1 99 ? 19.301 13.076 -7.160 1.00 63.28 99 ARG A CA 1
ATOM 769 C C . ARG A 1 99 ? 20.041 14.193 -6.430 1.00 63.28 99 ARG A C 1
ATOM 771 O O . ARG A 1 99 ? 21.088 14.640 -6.896 1.00 63.28 99 ARG A O 1
ATOM 778 N N . THR A 1 100 ? 19.510 14.685 -5.316 1.00 60.50 100 THR A N 1
ATOM 779 C CA . THR A 1 100 ? 20.140 15.783 -4.567 1.00 60.50 100 THR A CA 1
ATOM 780 C C . THR A 1 100 ? 21.292 15.305 -3.686 1.00 60.50 100 THR A C 1
ATOM 782 O O . THR A 1 100 ? 22.272 16.034 -3.527 1.00 60.50 100 THR A O 1
ATOM 785 N N . THR A 1 101 ? 21.241 14.073 -3.175 1.00 58.53 101 THR A N 1
ATOM 786 C CA . THR A 1 101 ? 22.323 13.500 -2.357 1.00 58.53 101 THR A CA 1
ATOM 787 C C . THR A 1 101 ? 23.580 13.141 -3.157 1.00 58.53 101 THR A C 1
ATOM 789 O O . THR A 1 101 ? 24.678 13.248 -2.611 1.00 58.53 101 THR A O 1
ATOM 792 N N . ASP A 1 102 ? 23.462 12.830 -4.451 1.00 56.81 102 ASP A N 1
ATOM 793 C CA . ASP A 1 102 ? 24.611 12.564 -5.340 1.00 56.81 102 ASP A CA 1
ATOM 794 C C . ASP A 1 102 ? 25.494 13.814 -5.575 1.00 56.81 102 ASP A C 1
ATOM 796 O O . ASP A 1 102 ? 26.698 13.718 -5.799 1.00 56.81 102 ASP A O 1
ATOM 800 N N . ASN A 1 103 ? 24.942 15.022 -5.405 1.00 55.22 103 ASN A N 1
ATOM 801 C CA . ASN A 1 103 ? 25.652 16.282 -5.665 1.00 55.22 103 ASN A CA 1
ATOM 802 C C . ASN A 1 103 ? 26.514 16.805 -4.492 1.00 55.22 103 ASN A C 1
ATOM 804 O O . ASN A 1 103 ? 27.121 17.868 -4.614 1.00 55.22 103 ASN A O 1
ATOM 808 N N . THR A 1 104 ? 26.599 16.090 -3.359 1.00 56.22 104 THR A N 1
ATOM 809 C CA . THR A 1 104 ? 27.365 16.538 -2.164 1.00 56.22 104 THR A CA 1
ATOM 810 C C . THR A 1 104 ? 28.624 15.693 -1.886 1.00 56.22 104 THR A C 1
ATOM 8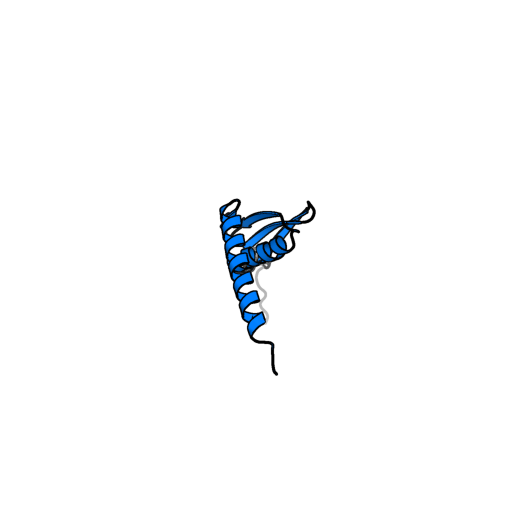12 O O . THR A 1 104 ? 29.313 15.893 -0.888 1.00 56.22 104 THR A O 1
ATOM 815 N N . GLY A 1 105 ? 28.975 14.760 -2.776 1.00 48.91 105 GLY A N 1
ATOM 816 C CA . GLY A 1 105 ? 30.081 13.812 -2.596 1.00 48.91 105 GLY A CA 1
ATOM 817 C C . GLY A 1 105 ? 31.253 13.988 -3.567 1.00 48.91 105 GLY A C 1
ATOM 818 O O . GLY A 1 105 ? 31.605 13.051 -4.273 1.00 48.91 105 GLY A O 1
ATOM 819 N N . SER A 1 106 ? 31.888 15.159 -3.622 1.00 46.34 106 SER A N 1
ATOM 820 C CA . SER A 1 106 ? 33.234 15.291 -4.211 1.00 46.34 106 SER A CA 1
ATOM 821 C C . SER A 1 106 ? 34.082 16.279 -3.413 1.00 46.34 106 SER A C 1
ATOM 823 O O . SER A 1 106 ? 34.077 17.473 -3.714 1.00 46.34 106 SER A O 1
ATOM 825 N N . PRO A 1 107 ? 34.813 15.821 -2.381 1.00 53.41 107 PRO A N 1
ATOM 826 C CA . PRO A 1 107 ? 35.967 16.561 -1.903 1.00 53.41 107 PRO A CA 1
ATOM 827 C C . PRO A 1 107 ? 37.113 16.374 -2.910 1.00 53.41 107 PRO A C 1
ATOM 829 O O . PRO A 1 107 ? 37.555 15.251 -3.159 1.00 53.41 107 PRO A O 1
ATOM 832 N N . ALA A 1 108 ? 37.534 17.486 -3.514 1.00 54.25 108 ALA A N 1
ATOM 833 C CA . ALA A 1 108 ? 38.799 17.612 -4.233 1.00 54.25 108 ALA A CA 1
ATOM 834 C C . ALA A 1 108 ? 39.987 17.669 -3.259 1.00 54.25 108 ALA A C 1
ATOM 836 O O . ALA A 1 108 ? 39.781 18.124 -2.108 1.00 54.25 108 ALA A O 1
#

pLDDT: mean 73.48, std 17.3, range [40.31, 91.44]